Protein AF-A0A417CXH7-F1 (afdb_monomer_lite)

Secondary structure (DSSP, 8-state):
-HHHHHHHHHTHHHHHHTT-EETTEE--THHHHHHHHHHHHHHHHTT--S-HHHHHHHHHHHH-TT-----SS--S--PPP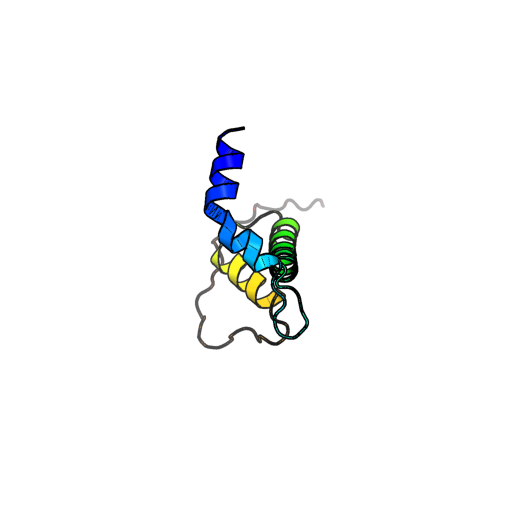PPPPPPPPPP-

Sequence (92 aa):
MLKLKNTLIKWSQEIVNSFTFINGRRITNGIMESRNGVTNEIKKNANGYKNFPRFRNRCLYCMNKDTKPNYAGSHKSIRMKGSSRGHYTKNK

Foldseek 3Di:
DVVVVVVCVVCVVVVVQQQDDDPNHRNDCVVVVVLVVLLVVLQVVVVHDPQVVVSVLVSVPVVDVPDDPPPPDCPDDSDDDDDDDDDDDDDD

Structure (mmCIF, N/CA/C/O backbone):
data_AF-A0A417CXH7-F1
#
_entry.id   AF-A0A417CXH7-F1
#
loop_
_atom_site.group_PDB
_atom_site.id
_atom_site.type_symbol
_atom_site.label_atom_id
_atom_site.label_alt_id
_atom_site.label_comp_id
_atom_site.label_asym_id
_atom_site.label_entity_id
_atom_site.label_seq_id
_atom_site.pdbx_PDB_ins_code
_atom_site.Cartn_x
_atom_site.Cartn_y
_atom_site.Cartn_z
_atom_site.occupancy
_atom_site.B_iso_or_equiv
_atom_site.auth_seq_id
_atom_site.auth_comp_id
_atom_site.auth_asym_id
_atom_site.auth_atom_id
_atom_site.pdbx_PDB_model_num
ATOM 1 N N . MET A 1 1 ? -0.008 17.767 20.563 1.00 67.19 1 MET A N 1
ATOM 2 C CA . MET A 1 1 ? -1.212 17.260 21.263 1.00 67.19 1 MET A CA 1
ATOM 3 C C . MET A 1 1 ? -2.524 17.600 20.545 1.00 67.19 1 MET A C 1
ATOM 5 O O . MET A 1 1 ? -3.288 16.683 20.274 1.00 67.19 1 MET A O 1
ATOM 9 N N . LEU A 1 2 ? -2.770 18.863 20.154 1.00 87.00 2 LEU A N 1
ATOM 10 C CA . LEU A 1 2 ? -4.038 19.286 19.520 1.00 87.00 2 LEU A CA 1
ATOM 11 C C . LEU A 1 2 ? -4.417 18.520 18.233 1.00 87.00 2 LEU A C 1
ATOM 13 O O . LEU A 1 2 ? -5.575 18.162 18.049 1.00 87.00 2 LEU A O 1
ATOM 17 N N . LYS A 1 3 ? -3.443 18.230 17.357 1.00 88.50 3 LYS A N 1
ATOM 18 C CA . LYS A 1 3 ? -3.691 17.523 16.084 1.00 88.50 3 LYS A CA 1
ATOM 19 C C . LYS A 1 3 ? -4.245 16.109 16.287 1.00 88.50 3 LYS A C 1
ATOM 21 O O . LYS A 1 3 ? -5.186 15.734 15.603 1.00 88.50 3 LYS A O 1
ATOM 26 N N . LEU A 1 4 ? -3.703 15.357 17.249 1.00 92.44 4 LEU A N 1
ATOM 27 C CA . LEU A 1 4 ? -4.179 14.008 17.574 1.00 92.44 4 LEU A CA 1
ATOM 28 C C . LEU A 1 4 ? -5.633 14.049 18.064 1.00 92.44 4 LEU A C 1
ATOM 30 O O . LEU A 1 4 ? -6.468 13.313 17.551 1.00 92.44 4 LEU A O 1
ATOM 34 N N . LYS A 1 5 ? -5.939 14.957 19.002 1.00 95.50 5 LYS A N 1
ATOM 35 C CA . LYS A 1 5 ? -7.298 15.165 19.524 1.00 95.50 5 LYS A CA 1
ATOM 36 C C . LYS A 1 5 ? -8.292 15.444 18.392 1.00 95.50 5 LYS A C 1
ATOM 38 O O . LYS A 1 5 ? -9.329 14.795 18.324 1.00 95.50 5 LYS A O 1
ATOM 43 N N . ASN A 1 6 ? -7.962 16.367 17.490 1.00 96.50 6 ASN A N 1
ATOM 44 C CA . ASN A 1 6 ? -8.852 16.730 16.387 1.00 96.50 6 ASN A CA 1
ATOM 45 C C . ASN A 1 6 ? -9.084 15.557 15.423 1.00 96.50 6 ASN A C 1
ATOM 47 O O . ASN A 1 6 ? -10.202 15.372 14.952 1.00 96.50 6 ASN A O 1
ATOM 51 N N . THR A 1 7 ? -8.061 14.735 15.168 1.00 95.50 7 THR A N 1
ATOM 52 C CA . THR A 1 7 ? -8.206 13.508 14.373 1.00 95.50 7 THR A CA 1
ATOM 53 C C . THR A 1 7 ? -9.125 12.498 15.060 1.00 95.50 7 THR A C 1
ATOM 55 O O . THR A 1 7 ? -10.018 11.968 14.410 1.00 95.50 7 THR A O 1
ATOM 58 N N . LEU A 1 8 ? -8.954 12.255 16.363 1.00 95.06 8 LEU A N 1
ATOM 59 C CA . LEU A 1 8 ? -9.789 11.302 17.104 1.00 95.06 8 LEU A CA 1
ATOM 60 C C . LEU A 1 8 ? -11.258 11.728 17.150 1.00 95.06 8 LEU A C 1
ATOM 62 O O . LEU A 1 8 ? -12.132 10.895 16.953 1.00 95.06 8 LEU A O 1
ATOM 66 N N . ILE A 1 9 ? -11.529 13.020 17.357 1.00 96.38 9 ILE A N 1
ATOM 67 C CA . ILE A 1 9 ? -12.898 13.555 17.326 1.00 96.38 9 ILE A CA 1
ATOM 68 C C . ILE A 1 9 ? -13.499 13.376 15.928 1.00 96.38 9 ILE A C 1
ATOM 70 O O . ILE A 1 9 ? -14.607 12.856 15.803 1.00 96.38 9 ILE A O 1
ATOM 74 N N . LYS A 1 10 ? -12.750 13.748 14.879 1.00 97.19 10 LYS A N 1
ATOM 75 C CA . LYS A 1 10 ? -13.198 13.652 13.483 1.00 97.19 10 LYS A CA 1
ATOM 76 C C . LYS A 1 10 ? -13.571 12.226 13.065 1.00 97.19 10 LYS A C 1
ATOM 78 O O . LYS A 1 10 ? -14.534 12.075 12.331 1.00 97.19 10 LYS A O 1
ATOM 83 N N . TRP A 1 11 ? -12.809 11.225 13.507 1.00 95.88 11 TRP A N 1
ATOM 84 C CA . TRP A 1 11 ? -12.990 9.815 13.130 1.00 95.88 11 TRP A CA 1
ATOM 85 C C . TRP A 1 11 ? -13.662 8.970 14.222 1.00 95.88 11 TRP A C 1
ATOM 87 O O . TRP A 1 11 ? -13.579 7.742 14.211 1.00 95.88 11 TRP A O 1
ATOM 97 N N . SER A 1 12 ? -14.261 9.615 15.223 1.00 95.88 12 SER A N 1
ATOM 98 C CA . SER A 1 12 ? -14.802 8.944 16.410 1.00 95.88 12 SER A CA 1
ATOM 99 C C . SER A 1 12 ? -15.859 7.898 16.058 1.00 95.88 12 SER A C 1
ATOM 101 O O . SER A 1 12 ? -15.813 6.784 16.580 1.00 95.88 12 SER A O 1
ATOM 103 N N . GLN A 1 13 ? -16.758 8.217 15.127 1.00 94.62 13 GLN A N 1
ATOM 104 C CA . GLN A 1 13 ? -17.799 7.301 14.677 1.00 94.62 13 GLN A CA 1
ATOM 105 C C . GLN A 1 13 ? -17.208 6.069 13.982 1.00 94.62 13 GLN A C 1
ATOM 107 O O . GLN A 1 13 ? -17.617 4.945 14.260 1.00 94.62 13 GLN A O 1
ATOM 112 N N . GLU A 1 14 ? -16.225 6.251 13.104 1.00 91.06 14 GLU A N 1
ATOM 113 C CA . GLU A 1 14 ? -15.561 5.161 12.389 1.00 91.06 14 GLU A CA 1
ATOM 114 C C . GLU A 1 14 ? -14.754 4.272 13.337 1.00 91.06 14 GLU A C 1
ATOM 116 O O . GLU A 1 14 ? -14.753 3.049 13.186 1.00 91.06 14 GLU A O 1
ATOM 121 N N . ILE A 1 15 ? -14.109 4.869 14.344 1.00 90.19 15 ILE A N 1
ATOM 122 C CA . ILE A 1 15 ? -13.420 4.131 15.407 1.00 90.19 15 ILE A CA 1
ATOM 123 C C . ILE A 1 15 ? -14.425 3.256 16.161 1.00 90.19 15 ILE A C 1
ATOM 125 O O . ILE A 1 15 ? -14.176 2.063 16.320 1.00 90.19 15 ILE A O 1
ATOM 129 N N . VAL A 1 16 ? -15.576 3.803 16.563 1.00 91.50 16 VAL A N 1
ATOM 130 C CA . VAL A 1 16 ? -16.638 3.029 17.230 1.00 91.50 16 VAL A CA 1
ATOM 131 C C . VAL A 1 16 ? -17.150 1.903 16.322 1.00 91.50 16 VAL A C 1
ATOM 133 O O . VAL A 1 16 ? -17.211 0.752 16.751 1.00 91.50 16 VAL A O 1
ATOM 136 N N . ASN A 1 17 ? -17.419 2.195 15.047 1.00 88.56 17 ASN A N 1
ATOM 137 C CA . ASN A 1 17 ? -17.892 1.208 14.069 1.00 88.56 17 ASN A CA 1
ATOM 138 C C . ASN A 1 17 ? -16.876 0.078 13.814 1.00 88.56 17 ASN A C 1
ATOM 140 O O . ASN A 1 17 ? -17.260 -1.035 13.460 1.00 88.56 17 ASN A O 1
ATOM 144 N N . SER A 1 18 ? -15.576 0.323 14.005 1.00 85.62 18 SER A N 1
ATOM 145 C CA . SER A 1 18 ? -14.544 -0.715 13.847 1.00 85.62 18 SER A CA 1
ATOM 146 C C . SER A 1 18 ? -14.624 -1.830 14.903 1.00 85.62 18 SER A C 1
ATOM 148 O O . SER A 1 18 ? -14.083 -2.920 14.707 1.00 85.62 18 SER A O 1
ATOM 150 N N . PHE A 1 19 ? -15.335 -1.598 16.012 1.00 87.88 19 PHE A N 1
ATOM 151 C CA . PHE A 1 19 ? -15.613 -2.627 17.016 1.00 87.88 19 PHE A CA 1
ATOM 152 C C . PHE A 1 19 ? -16.845 -3.476 16.682 1.00 87.88 19 PHE A C 1
ATOM 154 O O . PHE A 1 19 ? -17.067 -4.500 17.327 1.00 87.88 19 PHE A O 1
ATOM 161 N N . THR A 1 20 ? -17.631 -3.094 15.673 1.00 90.38 20 THR A N 1
ATOM 162 C CA . THR A 1 20 ? -18.828 -3.828 15.266 1.00 90.38 20 THR A CA 1
ATOM 163 C C . THR A 1 20 ? -18.462 -5.156 14.599 1.00 90.38 20 THR A C 1
ATOM 165 O O . THR A 1 20 ? -17.531 -5.261 13.791 1.00 90.38 20 THR A O 1
ATOM 168 N N . PHE A 1 21 ? -19.225 -6.194 14.937 1.00 89.81 21 PHE A N 1
ATOM 169 C CA . PHE A 1 21 ? -19.146 -7.505 14.307 1.00 89.81 21 PHE A CA 1
ATOM 170 C C . PHE A 1 21 ? -20.247 -7.620 13.257 1.00 89.81 21 PHE A C 1
ATOM 172 O O . PHE A 1 21 ? -21.415 -7.386 13.550 1.00 89.81 21 PHE A O 1
ATOM 179 N N . ILE A 1 22 ? -19.876 -8.006 12.040 1.00 86.25 22 ILE A N 1
ATOM 180 C CA . ILE A 1 22 ? -20.814 -8.339 10.969 1.00 86.25 22 ILE A CA 1
ATOM 181 C C . ILE A 1 22 ? -20.619 -9.820 10.657 1.00 86.25 22 ILE A C 1
ATOM 183 O O . ILE A 1 22 ? -19.494 -10.258 10.412 1.00 86.25 22 ILE A O 1
ATOM 187 N N . ASN A 1 23 ? -21.701 -10.601 10.683 1.00 88.69 23 ASN A N 1
ATOM 188 C CA . ASN A 1 23 ? -21.688 -12.037 10.372 1.00 88.69 23 ASN A CA 1
ATOM 189 C C . ASN A 1 23 ? -20.623 -12.826 11.166 1.00 88.69 23 ASN A C 1
ATOM 191 O O . ASN A 1 23 ? -19.881 -13.629 10.606 1.00 88.69 23 ASN A O 1
ATOM 195 N N . GLY A 1 24 ? -20.494 -12.545 12.468 1.00 89.25 24 GLY A N 1
ATOM 196 C CA . GLY A 1 24 ? -19.538 -13.226 13.353 1.00 89.25 24 GLY A CA 1
ATOM 197 C C . GLY A 1 24 ? -18.075 -12.791 13.198 1.00 89.25 24 GLY A C 1
ATOM 198 O O . GLY A 1 24 ? -17.205 -13.331 13.877 1.00 89.25 24 GLY A O 1
ATOM 199 N N . ARG A 1 25 ? -17.774 -11.795 12.353 1.00 85.50 25 ARG A N 1
ATOM 200 C CA . ARG A 1 25 ? -16.419 -11.264 12.161 1.00 85.50 25 ARG A CA 1
ATOM 201 C C . ARG A 1 25 ? -16.362 -9.773 12.476 1.00 85.50 25 ARG A C 1
ATOM 203 O O . ARG A 1 25 ? -17.151 -8.988 11.958 1.00 85.50 25 ARG A O 1
ATOM 210 N N . ARG A 1 26 ? -15.381 -9.362 13.286 1.00 87.69 26 ARG A N 1
ATOM 211 C CA . ARG A 1 26 ? -15.085 -7.939 13.504 1.00 87.69 26 ARG A CA 1
ATOM 212 C C . ARG A 1 26 ? -14.608 -7.306 12.201 1.00 87.69 26 ARG A C 1
ATOM 214 O O . ARG A 1 26 ? -13.737 -7.870 11.530 1.00 87.69 26 ARG A O 1
ATOM 221 N N . ILE A 1 27 ? -15.125 -6.127 11.873 1.00 82.50 27 ILE A N 1
ATOM 222 C CA . ILE A 1 27 ? -14.590 -5.325 10.771 1.00 82.50 27 ILE A CA 1
ATOM 223 C C . ILE A 1 27 ? -13.181 -4.876 11.170 1.00 82.50 27 ILE A C 1
ATOM 225 O O . ILE A 1 27 ? -13.007 -4.068 12.074 1.00 82.50 27 ILE A O 1
ATOM 229 N N . THR A 1 28 ? -12.150 -5.430 10.532 1.00 84.31 28 THR A N 1
ATOM 230 C CA . THR A 1 28 ? -10.757 -5.066 10.813 1.00 84.31 28 THR A CA 1
ATOM 231 C C . THR A 1 28 ? -10.072 -4.515 9.574 1.00 84.31 28 THR A C 1
ATOM 233 O O . THR A 1 28 ? -10.297 -4.978 8.455 1.00 84.31 28 THR A O 1
ATOM 236 N N . ASN A 1 29 ? -9.145 -3.581 9.785 1.00 87.31 29 ASN A N 1
ATOM 237 C CA . ASN A 1 29 ? -8.289 -3.058 8.719 1.00 87.31 29 ASN A CA 1
ATOM 238 C C . ASN A 1 29 ? -7.280 -4.092 8.193 1.00 87.31 29 ASN A C 1
ATOM 240 O O . ASN A 1 29 ? -6.675 -3.871 7.148 1.00 87.31 29 ASN A O 1
ATOM 244 N N . GLY A 1 30 ? -7.137 -5.247 8.854 1.00 88.25 30 GLY A N 1
ATOM 245 C CA . GLY A 1 30 ? -6.127 -6.256 8.525 1.00 88.25 30 GLY A CA 1
ATOM 246 C C . GLY A 1 30 ? -6.207 -6.785 7.088 1.00 88.25 30 GLY A C 1
ATOM 247 O O . GLY A 1 30 ? -5.177 -7.044 6.468 1.00 88.25 30 GLY A O 1
ATOM 248 N N . ILE A 1 31 ? -7.410 -6.888 6.507 1.00 86.19 31 ILE A N 1
ATOM 249 C CA . ILE A 1 31 ? -7.555 -7.271 5.090 1.00 86.19 31 ILE A CA 1
ATOM 250 C C . ILE A 1 31 ? -6.919 -6.206 4.187 1.00 86.19 31 ILE A C 1
ATOM 252 O O . ILE A 1 31 ? -6.165 -6.539 3.272 1.00 86.19 31 ILE A O 1
ATOM 256 N N . MET A 1 32 ? -7.189 -4.927 4.453 1.00 90.12 32 MET A N 1
ATOM 257 C CA . MET A 1 32 ? -6.640 -3.817 3.672 1.00 90.12 32 MET A CA 1
ATOM 258 C C . MET A 1 32 ? -5.131 -3.670 3.876 1.00 90.12 32 MET A C 1
ATOM 260 O O . MET A 1 32 ? -4.400 -3.451 2.912 1.00 90.12 32 MET A O 1
ATOM 264 N N . GLU A 1 33 ? -4.645 -3.861 5.102 1.00 92.25 33 GLU A N 1
ATOM 265 C CA . GLU A 1 33 ? -3.215 -3.870 5.422 1.00 92.25 33 GLU A CA 1
ATOM 266 C C . GLU A 1 33 ? -2.473 -4.976 4.669 1.00 92.25 33 GLU A C 1
ATOM 268 O O . GLU A 1 33 ? -1.435 -4.712 4.064 1.00 92.25 33 GLU A O 1
ATOM 273 N N . SER A 1 34 ? -3.044 -6.183 4.609 1.00 90.88 34 SER A N 1
ATOM 274 C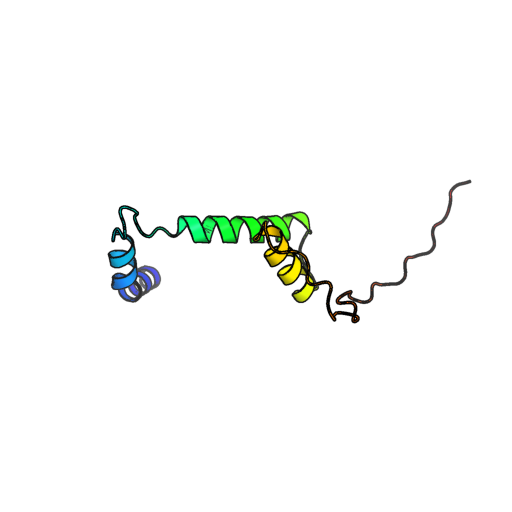 CA . SER A 1 34 ? -2.494 -7.291 3.823 1.00 90.88 34 SER A CA 1
ATOM 275 C C . SER A 1 34 ? -2.355 -6.923 2.338 1.00 90.88 34 SER A C 1
ATOM 277 O O . SER A 1 34 ? -1.294 -7.122 1.742 1.00 90.88 34 SER A O 1
ATOM 279 N N . ARG A 1 35 ? -3.380 -6.296 1.741 1.00 91.44 35 ARG A N 1
ATOM 280 C CA . ARG A 1 35 ? -3.339 -5.842 0.336 1.00 91.44 35 ARG A CA 1
ATOM 281 C C . ARG A 1 35 ? -2.315 -4.727 0.100 1.00 91.44 35 ARG A C 1
ATOM 283 O O . ARG A 1 35 ? -1.595 -4.746 -0.904 1.00 91.44 35 ARG A O 1
ATOM 290 N N . ASN A 1 36 ? -2.196 -3.787 1.035 1.00 93.00 36 ASN A N 1
ATOM 291 C CA . ASN A 1 36 ? -1.175 -2.738 0.988 1.00 93.00 36 ASN A CA 1
ATOM 292 C C . ASN A 1 36 ? 0.244 -3.317 1.126 1.00 93.00 36 ASN A C 1
ATOM 294 O O . ASN A 1 36 ? 1.166 -2.841 0.461 1.00 93.00 36 ASN A O 1
ATOM 298 N N . GLY A 1 37 ? 0.414 -4.379 1.920 1.00 94.62 37 GLY A N 1
ATOM 299 C CA . GLY A 1 37 ? 1.664 -5.129 2.053 1.00 94.62 37 GLY A CA 1
ATOM 300 C C . GLY A 1 37 ? 2.176 -5.660 0.713 1.00 94.62 37 GLY A C 1
ATOM 301 O O . GLY A 1 37 ? 3.305 -5.355 0.331 1.00 94.62 37 GLY A O 1
ATOM 302 N N . VAL A 1 38 ? 1.313 -6.338 -0.052 1.00 93.56 38 VAL A N 1
ATOM 303 C CA . VAL A 1 38 ? 1.648 -6.859 -1.394 1.00 93.56 38 VAL A CA 1
ATOM 304 C C . VAL A 1 38 ? 2.104 -5.736 -2.330 1.00 93.56 38 VAL A C 1
ATOM 306 O O . VAL A 1 38 ? 3.113 -5.849 -3.024 1.00 93.56 38 VAL A O 1
ATOM 309 N N . THR A 1 39 ? 1.392 -4.609 -2.333 1.00 93.81 39 THR A N 1
ATOM 310 C CA . THR A 1 39 ? 1.745 -3.449 -3.168 1.00 93.81 39 THR A CA 1
ATOM 311 C C . THR A 1 39 ? 3.115 -2.871 -2.793 1.00 93.81 39 THR A C 1
ATOM 313 O O . THR A 1 39 ? 3.921 -2.543 -3.671 1.00 93.81 39 THR A O 1
ATOM 316 N N . ASN A 1 40 ? 3.408 -2.785 -1.494 1.00 94.75 40 ASN A N 1
ATOM 317 C CA . ASN A 1 40 ? 4.703 -2.332 -0.993 1.00 94.75 40 ASN A CA 1
ATOM 318 C C . ASN A 1 40 ? 5.834 -3.292 -1.371 1.00 94.75 40 ASN A C 1
ATOM 320 O O . ASN A 1 40 ? 6.905 -2.838 -1.771 1.00 94.75 40 ASN A O 1
ATOM 324 N N . GLU A 1 41 ? 5.602 -4.598 -1.293 1.00 95.62 41 GLU A N 1
ATOM 325 C CA . GLU A 1 41 ? 6.572 -5.620 -1.685 1.00 95.62 41 GLU A CA 1
ATOM 326 C C . GLU A 1 41 ? 6.886 -5.555 -3.185 1.00 95.62 41 GLU A C 1
ATOM 328 O O . GLU A 1 41 ? 8.054 -5.501 -3.570 1.00 95.62 41 GLU A O 1
ATOM 333 N N . ILE A 1 42 ? 5.863 -5.415 -4.035 1.00 94.00 42 ILE A N 1
ATOM 334 C CA . ILE A 1 42 ? 6.027 -5.213 -5.483 1.00 94.00 42 ILE A CA 1
ATOM 335 C C . ILE A 1 42 ? 6.890 -3.982 -5.775 1.00 94.00 42 ILE A C 1
ATOM 337 O O . ILE A 1 42 ? 7.747 -4.023 -6.665 1.00 94.00 42 ILE A O 1
ATOM 341 N N . LYS A 1 43 ? 6.662 -2.879 -5.049 1.00 94.44 43 LYS A N 1
ATOM 342 C CA . LYS A 1 43 ? 7.431 -1.634 -5.179 1.00 94.44 43 LYS A CA 1
ATOM 343 C C . LYS A 1 43 ? 8.887 -1.812 -4.751 1.00 94.44 43 LYS A C 1
ATOM 345 O O . LYS A 1 43 ? 9.773 -1.358 -5.474 1.00 94.44 43 LYS A O 1
ATOM 350 N N . LYS A 1 44 ? 9.119 -2.466 -3.609 1.00 94.94 44 LYS A N 1
ATOM 351 C CA . LYS A 1 44 ? 10.457 -2.745 -3.068 1.00 94.94 44 LYS A CA 1
ATOM 352 C C . LYS A 1 44 ? 11.255 -3.655 -3.998 1.00 94.94 44 LYS A C 1
ATOM 354 O O . LYS A 1 44 ? 12.354 -3.287 -4.382 1.00 94.94 44 LYS A O 1
ATOM 359 N N . ASN A 1 45 ? 10.670 -4.767 -4.444 1.00 93.44 45 ASN A N 1
ATOM 360 C CA . ASN A 1 45 ? 11.322 -5.728 -5.340 1.00 93.44 45 ASN A CA 1
ATOM 361 C C . ASN A 1 45 ? 11.751 -5.101 -6.683 1.00 93.44 45 ASN A C 1
ATOM 363 O O . ASN A 1 45 ? 12.752 -5.478 -7.278 1.00 93.44 45 ASN A O 1
ATOM 367 N N . ALA A 1 46 ? 11.008 -4.105 -7.172 1.00 90.62 46 ALA A N 1
ATOM 368 C CA . ALA A 1 46 ? 11.358 -3.397 -8.401 1.00 90.62 46 ALA A CA 1
ATOM 369 C C . ALA A 1 46 ? 12.387 -2.266 -8.220 1.00 90.62 46 ALA A C 1
ATOM 371 O O . ALA A 1 46 ? 12.742 -1.631 -9.212 1.00 90.62 46 ALA A O 1
ATOM 372 N N . ASN A 1 47 ? 12.828 -1.977 -6.988 1.00 92.19 47 ASN A N 1
ATOM 373 C CA . ASN A 1 47 ? 13.596 -0.775 -6.645 1.00 92.19 47 ASN A CA 1
ATOM 374 C C . ASN A 1 47 ? 12.908 0.518 -7.129 1.00 92.19 47 ASN A C 1
ATOM 376 O O . ASN A 1 47 ? 13.540 1.461 -7.608 1.00 92.19 47 ASN A O 1
ATOM 380 N N . GLY A 1 48 ? 11.578 0.557 -6.996 1.00 89.25 48 GLY A N 1
ATOM 381 C CA . GLY A 1 48 ? 10.732 1.657 -7.449 1.00 89.25 48 GLY A CA 1
ATOM 382 C C . GLY A 1 48 ? 10.169 1.483 -8.862 1.00 89.25 48 GLY A C 1
ATOM 383 O O . GLY A 1 48 ? 10.538 0.599 -9.628 1.00 89.25 48 GLY A O 1
ATOM 384 N N . TYR A 1 49 ? 9.218 2.350 -9.213 1.00 90.12 49 TYR A N 1
ATOM 385 C CA . TYR A 1 49 ? 8.584 2.370 -10.530 1.00 90.12 49 TYR A CA 1
ATOM 386 C C . TYR A 1 49 ? 8.592 3.786 -11.084 1.00 90.12 49 TYR A C 1
ATOM 388 O O . TYR A 1 49 ? 8.167 4.723 -10.417 1.00 90.12 49 TYR A O 1
ATOM 396 N N . LYS A 1 50 ? 9.022 3.921 -12.339 1.00 89.12 50 LYS A N 1
ATOM 397 C CA . LYS A 1 50 ? 8.902 5.163 -13.119 1.00 89.12 50 LYS A CA 1
ATOM 398 C C . LYS A 1 50 ? 7.639 5.186 -13.994 1.00 89.12 50 LYS A C 1
ATOM 400 O O . LYS A 1 50 ? 7.178 6.245 -14.387 1.00 89.12 50 LYS A O 1
ATOM 405 N N . ASN A 1 51 ? 7.068 4.015 -14.290 1.00 90.31 51 ASN A N 1
ATOM 406 C CA . ASN A 1 51 ? 5.873 3.859 -15.119 1.00 90.31 51 ASN A CA 1
ATOM 407 C C . ASN A 1 51 ? 4.702 3.351 -14.266 1.00 90.31 51 ASN A C 1
ATOM 409 O O . ASN A 1 51 ? 4.630 2.159 -13.953 1.00 90.31 51 ASN A O 1
ATOM 413 N N . PHE A 1 52 ? 3.794 4.257 -13.896 1.00 89.56 52 PHE A N 1
ATOM 414 C CA . PHE A 1 52 ? 2.633 3.928 -13.068 1.00 89.56 52 PHE A CA 1
ATOM 415 C C . PHE A 1 52 ? 1.665 2.929 -13.731 1.00 89.56 52 PHE A C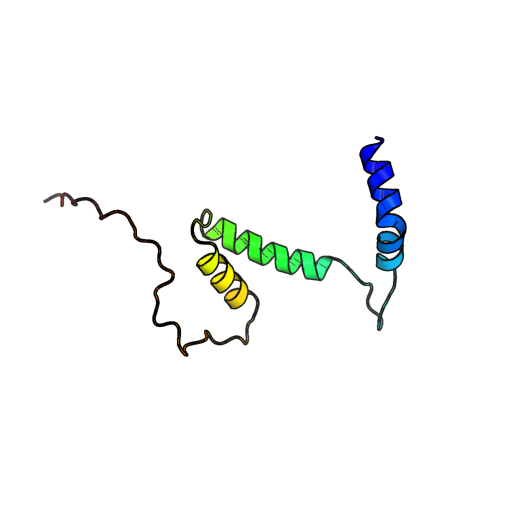 1
ATOM 417 O O . PHE A 1 52 ? 1.279 1.973 -13.060 1.00 89.56 52 PHE A O 1
ATOM 424 N N . PRO A 1 53 ? 1.320 3.043 -15.030 1.00 90.25 53 PRO A N 1
ATOM 425 C CA . PRO A 1 53 ? 0.478 2.042 -15.688 1.00 90.25 53 PRO A CA 1
ATOM 426 C C . PRO A 1 53 ? 1.022 0.606 -15.585 1.00 90.25 53 PRO A C 1
ATOM 428 O O . PRO A 1 53 ? 0.271 -0.326 -15.301 1.00 90.25 53 PRO A O 1
ATOM 431 N N . ARG A 1 54 ? 2.340 0.411 -15.734 1.00 88.62 54 ARG A N 1
ATOM 432 C CA . ARG A 1 54 ? 2.980 -0.904 -15.544 1.00 88.62 54 ARG A CA 1
ATOM 433 C C . ARG A 1 54 ? 2.934 -1.375 -14.096 1.00 88.62 54 ARG A C 1
ATOM 435 O O . ARG A 1 54 ? 2.690 -2.556 -13.862 1.00 88.62 54 ARG A O 1
ATOM 442 N N . PHE A 1 55 ? 3.162 -0.468 -13.148 1.00 91.75 55 PHE A N 1
ATOM 443 C CA . PHE A 1 55 ? 3.036 -0.769 -11.723 1.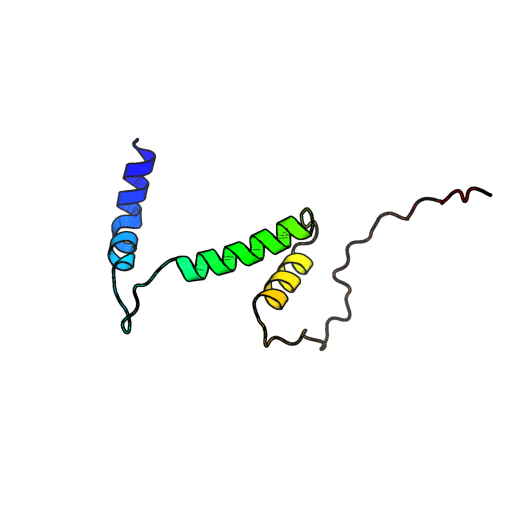00 91.75 55 PHE A CA 1
ATOM 444 C C . PHE A 1 55 ? 1.620 -1.242 -11.383 1.00 91.75 55 PHE A C 1
ATOM 446 O O . PHE A 1 55 ? 1.460 -2.332 -10.842 1.00 91.75 55 PHE A O 1
ATOM 453 N N . ARG A 1 56 ? 0.595 -0.486 -11.801 1.00 90.50 56 ARG A N 1
ATOM 454 C CA . ARG A 1 56 ? -0.819 -0.834 -11.615 1.00 90.50 56 ARG A CA 1
ATOM 455 C C . ARG A 1 56 ? -1.141 -2.210 -12.193 1.00 90.50 56 ARG A C 1
ATOM 457 O O . ARG A 1 56 ? -1.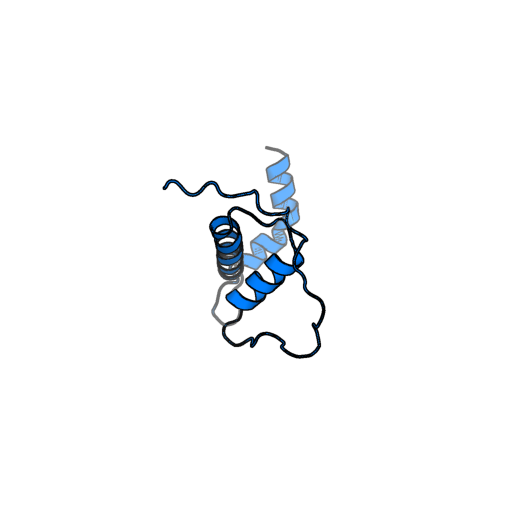728 -3.028 -11.494 1.00 90.50 56 ARG A O 1
ATOM 464 N N . ASN A 1 57 ? -0.737 -2.481 -13.435 1.00 88.00 57 ASN A N 1
ATOM 465 C CA . ASN A 1 57 ? -1.011 -3.770 -14.076 1.00 88.00 57 ASN A CA 1
ATOM 466 C C . ASN A 1 57 ? -0.369 -4.935 -13.315 1.00 88.00 57 ASN A C 1
ATOM 468 O O . ASN A 1 57 ? -1.002 -5.971 -13.140 1.00 88.00 57 ASN A O 1
ATOM 472 N N . ARG A 1 58 ? 0.861 -4.759 -12.815 1.00 89.50 58 ARG A N 1
ATOM 473 C CA . ARG A 1 58 ? 1.529 -5.777 -11.998 1.00 89.50 58 ARG A CA 1
ATOM 474 C C . ARG A 1 58 ? 0.831 -5.975 -10.654 1.00 89.50 58 ARG A C 1
ATOM 476 O O . ARG A 1 58 ? 0.608 -7.113 -10.269 1.00 89.50 58 ARG A O 1
ATOM 483 N N . CYS A 1 59 ? 0.452 -4.899 -9.970 1.00 91.50 59 CYS A N 1
ATOM 484 C CA . CYS A 1 59 ? -0.319 -4.968 -8.730 1.00 91.50 59 CYS A CA 1
ATOM 485 C C . CYS A 1 59 ? -1.633 -5.737 -8.916 1.00 91.50 59 CYS A C 1
ATOM 487 O O . CYS A 1 59 ? -1.912 -6.647 -8.142 1.00 91.50 59 CYS A O 1
ATOM 489 N N . LEU A 1 60 ? -2.404 -5.418 -9.959 1.00 89.12 60 LEU A N 1
ATOM 490 C CA . LEU A 1 60 ? -3.660 -6.107 -10.266 1.00 89.12 60 LEU A CA 1
ATOM 491 C C . LEU A 1 60 ? -3.441 -7.590 -10.575 1.00 89.12 60 LEU A C 1
ATOM 493 O O . LEU A 1 60 ? -4.175 -8.423 -10.058 1.00 89.12 60 LEU A O 1
ATOM 497 N N . TYR A 1 61 ? -2.414 -7.910 -11.363 1.00 88.06 61 TYR A N 1
ATOM 498 C CA . TYR A 1 61 ? -2.062 -9.290 -11.690 1.00 88.06 61 TYR A CA 1
ATOM 499 C C . TYR A 1 61 ? -1.645 -10.094 -10.449 1.00 88.06 61 TYR A C 1
ATOM 501 O O . TYR A 1 61 ? -2.118 -11.202 -10.240 1.00 88.06 61 TYR A O 1
ATOM 509 N N . CYS A 1 62 ? -0.796 -9.535 -9.583 1.00 88.00 62 CYS A N 1
ATOM 510 C CA . CYS A 1 62 ? -0.331 -10.225 -8.378 1.00 88.00 62 CYS A CA 1
ATOM 511 C C . CYS A 1 62 ? -1.426 -10.382 -7.309 1.00 88.00 62 CYS A C 1
ATOM 513 O O . CYS A 1 62 ? -1.389 -11.332 -6.532 1.00 88.00 62 CYS A O 1
ATOM 515 N N . MET A 1 63 ? -2.382 -9.451 -7.231 1.00 88.06 63 MET A N 1
ATOM 516 C CA . MET A 1 63 ? -3.450 -9.491 -6.224 1.00 88.06 63 MET A CA 1
ATOM 517 C C . MET A 1 63 ? -4.600 -10.439 -6.577 1.00 88.06 63 MET A C 1
ATOM 519 O O . MET A 1 63 ? -5.327 -10.859 -5.669 1.00 88.06 63 MET A O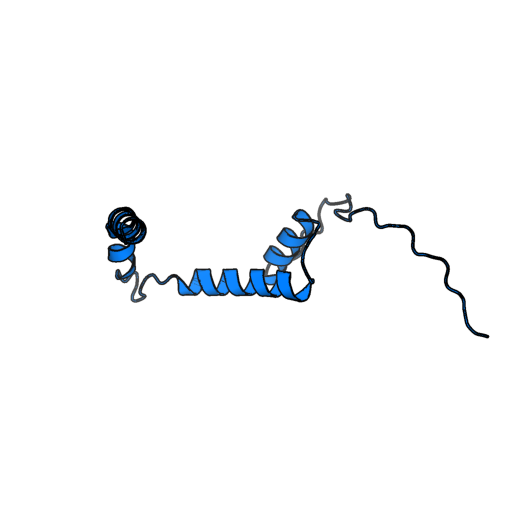 1
ATOM 523 N N . ASN A 1 64 ? -4.764 -10.768 -7.857 1.00 85.25 64 ASN A N 1
ATOM 524 C CA . ASN A 1 64 ? -5.876 -11.555 -8.368 1.00 85.25 64 ASN A CA 1
ATOM 525 C C . ASN A 1 64 ? -5.356 -12.859 -8.984 1.00 85.25 64 ASN A C 1
ATOM 527 O O . ASN A 1 64 ? -4.852 -12.876 -10.104 1.00 85.25 64 ASN A O 1
ATOM 531 N N . LYS A 1 65 ? -5.512 -13.968 -8.256 1.00 73.56 65 LYS A N 1
ATOM 532 C CA . LYS A 1 65 ? -5.046 -15.293 -8.697 1.00 73.56 65 LYS A CA 1
ATOM 533 C C . LYS A 1 65 ? -5.737 -15.770 -9.981 1.00 73.56 65 LYS A C 1
ATOM 535 O O . LYS A 1 65 ? -5.110 -16.444 -10.789 1.00 73.56 65 LYS A O 1
ATOM 540 N N . ASP A 1 66 ? -6.988 -15.357 -10.181 1.00 77.94 66 ASP A N 1
ATOM 541 C CA . ASP A 1 66 ? -7.838 -15.831 -11.280 1.00 77.94 66 ASP A CA 1
ATOM 542 C C . ASP A 1 66 ? -7.877 -14.875 -12.480 1.00 77.94 66 ASP A C 1
ATOM 544 O O . ASP A 1 66 ? -8.456 -15.192 -13.522 1.00 77.94 66 ASP A O 1
ATOM 548 N N . THR A 1 67 ? -7.266 -13.688 -12.375 1.00 68.12 67 THR A N 1
ATOM 549 C CA . THR A 1 67 ? -7.235 -12.767 -13.513 1.00 68.12 67 THR A CA 1
ATOM 550 C C . THR A 1 67 ? -6.201 -13.223 -14.522 1.00 68.12 67 THR A C 1
ATOM 552 O O . THR A 1 67 ? -4.996 -13.048 -14.334 1.00 68.12 67 THR A O 1
ATOM 555 N N . LYS A 1 68 ? -6.683 -13.751 -15.644 1.00 66.75 68 LYS A N 1
ATOM 556 C CA . LYS A 1 68 ? -5.862 -13.893 -16.843 1.00 66.75 68 LYS A CA 1
ATOM 557 C C . LYS A 1 68 ? -5.502 -12.489 -17.350 1.00 66.75 68 LYS A C 1
ATOM 559 O O . LYS A 1 68 ? -6.358 -11.600 -17.315 1.00 66.75 68 LYS A O 1
ATOM 564 N N . PRO A 1 69 ? -4.262 -12.254 -17.815 1.00 63.38 69 PRO A N 1
ATOM 565 C CA . PRO A 1 69 ? -3.934 -11.011 -18.499 1.00 63.38 69 PRO A CA 1
ATOM 566 C C . PRO A 1 69 ? -4.935 -10.793 -19.635 1.00 63.38 69 PRO A C 1
ATOM 568 O O . PRO A 1 69 ? -5.245 -11.729 -20.369 1.00 63.38 69 PRO A O 1
ATOM 571 N N . ASN A 1 70 ? -5.464 -9.579 -19.785 1.00 62.62 70 ASN A N 1
ATOM 572 C CA . ASN A 1 70 ? -6.289 -9.287 -20.949 1.00 62.62 70 ASN A CA 1
ATOM 573 C C . ASN A 1 70 ? -5.386 -9.274 -22.194 1.00 62.62 70 ASN A C 1
ATOM 575 O O . ASN A 1 70 ? -4.610 -8.338 -22.391 1.00 62.62 70 ASN A O 1
ATOM 579 N N . TYR A 1 71 ? -5.470 -10.329 -23.003 1.00 60.59 71 TYR A N 1
ATOM 580 C CA . TYR A 1 71 ? -4.748 -10.452 -24.271 1.00 60.59 71 TYR A CA 1
ATOM 581 C C . TYR A 1 71 ? -5.465 -9.737 -25.429 1.00 60.59 71 TYR A C 1
ATOM 583 O O . TYR A 1 71 ? -4.879 -9.569 -26.497 1.00 60.59 71 TYR A O 1
ATOM 591 N N . ALA A 1 72 ? -6.709 -9.285 -25.234 1.00 54.53 72 ALA A N 1
ATOM 592 C CA . ALA A 1 72 ? -7.497 -8.619 -26.260 1.00 54.53 72 ALA A CA 1
ATOM 593 C C . ALA A 1 72 ? -7.208 -7.103 -26.295 1.00 54.53 72 ALA A C 1
ATOM 595 O O . ALA A 1 72 ? -7.520 -6.363 -25.363 1.00 54.53 72 ALA A O 1
ATOM 596 N N . GLY A 1 73 ? -6.619 -6.628 -27.398 1.00 54.91 73 GLY A N 1
ATOM 597 C CA . GLY A 1 73 ? -6.728 -5.229 -27.847 1.00 54.91 73 GLY A CA 1
ATOM 598 C C . GLY A 1 73 ? -5.652 -4.227 -27.406 1.00 54.91 73 GLY A C 1
ATOM 599 O O . GLY A 1 73 ? -5.645 -3.096 -27.886 1.00 54.91 73 GLY A O 1
ATOM 600 N N . SER A 1 74 ? -4.686 -4.594 -26.563 1.00 59.09 74 SER A N 1
ATOM 601 C CA . SER A 1 74 ? -3.584 -3.693 -26.178 1.00 59.09 74 SER A CA 1
ATOM 602 C C . SER A 1 74 ? -2.371 -3.835 -27.115 1.00 59.09 74 SER A C 1
ATOM 604 O O . SER A 1 74 ? -1.284 -4.213 -26.683 1.00 59.09 74 SER A O 1
ATOM 606 N N . HIS A 1 75 ? -2.509 -3.499 -28.401 1.00 60.16 75 HIS A N 1
ATOM 607 C CA . HIS A 1 75 ? -1.363 -3.511 -29.333 1.00 60.16 75 HIS A CA 1
ATOM 608 C C . HIS A 1 75 ? -0.300 -2.441 -29.012 1.00 60.16 75 HIS A C 1
ATOM 610 O O . HIS A 1 75 ? 0.819 -2.493 -29.522 1.00 60.16 75 HIS A O 1
ATOM 616 N N . LYS A 1 76 ? -0.611 -1.467 -28.145 1.00 71.56 76 LYS A N 1
ATOM 617 C CA . LYS A 1 76 ? 0.323 -0.402 -27.764 1.00 71.56 76 LYS A CA 1
ATOM 618 C C . LYS A 1 76 ? 1.172 -0.820 -26.567 1.00 71.56 76 LYS A C 1
ATOM 620 O O . LYS A 1 76 ? 0.679 -1.071 -25.469 1.00 71.56 76 LYS A O 1
ATOM 625 N N . SER A 1 77 ? 2.486 -0.837 -26.769 1.00 76.75 77 SER A N 1
ATOM 626 C CA . SER A 1 77 ? 3.449 -1.051 -25.693 1.00 76.75 77 SER A CA 1
ATOM 627 C C . SER A 1 77 ? 3.345 0.070 -24.649 1.00 76.75 77 SER A C 1
ATOM 629 O O . SER A 1 77 ? 3.611 1.231 -24.939 1.00 76.75 77 SER A O 1
ATOM 631 N N . ILE A 1 78 ? 3.093 -0.301 -23.392 1.00 83.12 78 ILE A N 1
ATOM 632 C CA . ILE A 1 78 ? 3.195 0.595 -22.223 1.00 83.12 78 ILE A CA 1
ATOM 633 C C . ILE A 1 78 ? 4.675 0.762 -21.802 1.00 83.12 78 ILE A C 1
ATOM 635 O O . ILE A 1 78 ? 4.996 1.137 -20.677 1.00 83.12 78 ILE A O 1
ATOM 639 N N . ARG A 1 79 ? 5.647 0.338 -22.624 1.00 83.31 79 ARG A N 1
ATOM 640 C CA . ARG A 1 79 ? 7.081 0.438 -22.302 1.00 83.31 79 ARG A CA 1
ATOM 641 C C . ARG A 1 79 ? 7.530 1.883 -22.462 1.00 83.31 79 ARG A C 1
ATOM 643 O O . ARG A 1 79 ? 7.229 2.511 -23.467 1.00 83.31 79 ARG A O 1
ATOM 650 N N . MET A 1 80 ? 8.287 2.387 -21.492 1.00 85.19 80 MET A N 1
ATOM 651 C CA . MET A 1 80 ? 9.003 3.646 -21.688 1.00 85.19 80 MET A CA 1
ATOM 652 C C . MET A 1 80 ? 10.180 3.408 -22.634 1.00 85.19 80 MET A C 1
ATOM 654 O O . MET A 1 80 ? 10.827 2.358 -22.557 1.00 85.19 80 MET A O 1
ATOM 658 N N . LYS A 1 81 ? 10.475 4.387 -23.491 1.00 85.31 81 LYS A N 1
ATOM 659 C CA . LYS A 1 81 ? 11.697 4.390 -24.294 1.00 85.31 81 LYS A CA 1
ATOM 660 C C . LYS A 1 81 ? 12.895 4.437 -23.341 1.00 85.31 81 LYS A C 1
ATOM 662 O O . LYS A 1 81 ? 12.994 5.341 -22.517 1.00 85.31 81 LYS A O 1
ATOM 667 N N . GLY A 1 82 ? 13.741 3.414 -23.398 1.00 84.69 82 GLY A N 1
ATOM 668 C CA . GLY A 1 82 ? 14.994 3.385 -22.649 1.00 84.69 82 GLY A CA 1
ATOM 669 C C . GLY A 1 82 ? 16.086 4.152 -23.385 1.00 84.69 82 GLY A C 1
ATOM 670 O O . GLY A 1 82 ? 15.983 4.368 -24.594 1.00 84.69 82 GLY A O 1
ATOM 671 N N . SER A 1 83 ? 17.139 4.526 -22.663 1.00 85.69 83 SER A N 1
ATOM 672 C CA . SER A 1 83 ? 18.375 4.994 -23.286 1.00 85.69 83 SER A CA 1
ATOM 673 C C . SER A 1 83 ? 18.991 3.877 -24.122 1.00 85.69 83 SER A C 1
ATOM 675 O O . SER A 1 83 ? 18.899 2.698 -23.761 1.00 85.69 83 SER A O 1
ATOM 677 N N . SER A 1 84 ? 19.632 4.247 -25.228 1.00 87.69 84 SER A N 1
ATOM 678 C CA . SER A 1 84 ? 20.453 3.315 -25.994 1.00 87.69 84 SER A CA 1
ATOM 679 C C . SER A 1 84 ? 21.520 2.709 -25.083 1.00 87.69 84 SER A C 1
ATOM 681 O O . SER A 1 84 ? 22.124 3.400 -24.261 1.00 87.69 84 SER A O 1
ATOM 683 N N . ARG A 1 85 ? 21.718 1.397 -25.198 1.00 85.56 85 ARG A N 1
ATOM 684 C CA . ARG A 1 85 ? 22.754 0.675 -24.454 1.00 85.56 85 ARG A CA 1
ATOM 685 C C . ARG A 1 85 ? 24.125 1.155 -24.952 1.00 85.56 85 ARG A C 1
ATOM 687 O O . ARG A 1 85 ? 24.291 1.346 -26.154 1.00 85.56 85 ARG A O 1
ATOM 694 N N . GLY A 1 86 ? 25.082 1.364 -24.047 1.00 87.62 86 GLY A N 1
ATOM 695 C CA . GLY A 1 86 ? 26.451 1.734 -24.425 1.00 87.62 86 GLY A CA 1
ATOM 696 C C . GLY A 1 86 ? 27.172 0.616 -25.189 1.00 87.62 86 GLY A C 1
ATOM 697 O O . GLY A 1 86 ? 26.742 -0.542 -25.164 1.00 87.62 86 GLY A O 1
ATOM 698 N N . HIS A 1 87 ? 28.277 0.958 -25.855 1.00 89.25 87 HIS A N 1
ATOM 699 C CA . HIS A 1 87 ? 29.152 -0.029 -26.489 1.00 89.25 87 HIS A CA 1
ATOM 700 C C . HIS A 1 87 ? 29.867 -0.878 -25.428 1.00 89.25 87 HIS A C 1
ATOM 702 O O . HIS A 1 87 ? 30.367 -0.349 -24.438 1.00 89.25 87 HIS A O 1
ATOM 708 N N . TYR A 1 88 ? 29.919 -2.197 -25.636 1.00 85.88 88 TYR A N 1
ATOM 709 C CA . TYR A 1 88 ? 30.700 -3.106 -24.792 1.00 85.88 88 TYR A CA 1
ATOM 710 C C . TYR A 1 88 ? 32.094 -3.267 -25.371 1.00 85.88 88 TYR A C 1
ATOM 712 O O . TYR A 1 88 ? 32.233 -3.637 -26.536 1.00 85.88 88 TYR A O 1
ATOM 720 N N . THR A 1 89 ? 33.113 -3.085 -24.542 1.00 82.00 89 THR A N 1
ATOM 721 C CA . THR A 1 89 ? 34.448 -3.605 -24.816 1.00 82.00 89 THR A CA 1
ATOM 722 C C . THR A 1 89 ? 34.486 -5.065 -24.366 1.00 82.00 89 THR A C 1
ATOM 724 O O . THR A 1 89 ? 34.191 -5.388 -23.216 1.00 82.00 89 THR A O 1
ATOM 727 N N . LYS A 1 90 ? 34.778 -5.982 -25.291 1.00 83.38 90 LYS A N 1
ATOM 728 C CA . LYS A 1 90 ? 35.089 -7.371 -24.934 1.00 83.38 90 LYS A CA 1
ATOM 729 C C . LYS A 1 90 ? 36.582 -7.437 -24.639 1.00 83.38 90 LYS A C 1
ATOM 731 O O . LYS A 1 90 ? 37.371 -7.099 -25.518 1.00 83.38 90 LYS A O 1
ATOM 736 N N . ASN A 1 91 ? 36.955 -7.866 -23.437 1.00 76.00 91 ASN A N 1
ATOM 737 C CA . ASN A 1 91 ? 38.339 -8.252 -23.178 1.00 76.00 91 ASN A CA 1
ATOM 738 C C . ASN A 1 91 ? 38.636 -9.515 -23.993 1.00 76.00 91 ASN A C 1
ATOM 740 O O . ASN A 1 91 ? 37.802 -10.424 -24.038 1.00 76.00 91 ASN A O 1
ATOM 744 N N . LYS A 1 92 ? 39.763 -9.488 -24.701 1.00 67.50 92 LYS A N 1
ATOM 745 C CA . LYS A 1 92 ? 40.240 -10.576 -25.552 1.00 67.50 92 LYS A CA 1
ATOM 746 C C . LYS A 1 92 ? 40.972 -11.614 -24.714 1.00 67.50 92 LYS A C 1
ATOM 748 O O . LYS A 1 92 ? 41.632 -11.188 -23.741 1.00 67.50 92 LYS A O 1
#

Radius of gyration: 22.26 Å; chains: 1; bounding box: 62×35×51 Å

pLDDT: mean 85.73, std 10.03, range [54.53, 97.19]